Protein AF-A0A804QIJ6-F1 (afdb_monomer_lite)

Foldseek 3Di:
DLVVLLVLLVVVLVVCVVPVDPPDDDPDPPVLVVLLVVLLVLLVVLLVVLVVPPVVVVVVVVVVVVVVLDVQQDPDPDPVSVVSSVVVVCVVVCVVCPPPPLSNVSSNCSNVDPSVCSSVVSVVVVVVVVVCVVVVVVVCPVPDDVSVVSNVSSVVSNVVSVVSVVVSVD

Radius of gyration: 20.24 Å; chains: 1; bounding box: 51×32×47 Å

Secondary structure (DSSP, 8-state):
-HHHHHHHHHHHHHHHTTS----------HHHHHHHHHHHHHHHHHHHHHHTT-HHHHHHHHHHHHHHHHHHS-S-SSHHHHHHHHHHHHHHHHHHHTT-HHHHHHHHHHHHS-HHHHHHHHHHHHHHHHHHHHHHHHHHHHHS-HHHHHHHHHHHHHHHHHHHHHHHH-

pLDDT: mean 86.09, std 10.79, range [48.72, 97.62]

Structure (mmCIF, N/CA/C/O backbone):
data_AF-A0A804QIJ6-F1
#
_entry.id   AF-A0A804QIJ6-F1
#
loop_
_atom_site.group_PDB
_atom_site.id
_atom_site.type_symbol
_atom_site.label_atom_id
_atom_site.label_alt_id
_atom_site.label_comp_id
_atom_site.label_asym_id
_atom_site.label_entity_id
_atom_site.label_seq_id
_atom_site.pdbx_PDB_ins_code
_atom_site.Cartn_x
_atom_site.Cartn_y
_atom_site.Cartn_z
_atom_site.occupancy
_atom_site.B_iso_or_equiv
_atom_site.auth_seq_id
_atom_site.auth_comp_id
_atom_site.auth_asym_id
_atom_site.auth_atom_id
_atom_site.pdbx_PDB_model_num
ATOM 1 N N . MET A 1 1 ? -3.942 2.911 -15.598 1.00 88.69 1 MET A N 1
ATOM 2 C CA . MET A 1 1 ? -2.684 3.563 -15.183 1.00 88.69 1 MET A CA 1
ATOM 3 C C . MET A 1 1 ? -1.459 3.043 -15.893 1.00 88.69 1 MET A C 1
ATOM 5 O O . MET A 1 1 ? -0.876 3.801 -16.653 1.00 88.69 1 MET A O 1
ATOM 9 N N . THR A 1 2 ? -1.120 1.764 -15.740 1.00 91.19 2 THR A N 1
ATOM 10 C CA . THR A 1 2 ? 0.100 1.147 -16.285 1.00 91.19 2 THR A CA 1
ATOM 11 C C . THR A 1 2 ? 0.478 1.574 -17.701 1.00 91.19 2 THR A C 1
ATOM 13 O O . THR A 1 2 ? 1.614 1.961 -17.939 1.00 91.19 2 THR A O 1
ATOM 16 N N . ILE A 1 3 ? -0.461 1.524 -18.652 1.00 91.81 3 ILE A N 1
ATOM 17 C CA . ILE A 1 3 ? -0.174 1.887 -20.047 1.00 91.81 3 ILE A CA 1
ATOM 18 C C . ILE A 1 3 ? 0.253 3.357 -20.149 1.00 91.81 3 ILE A C 1
ATOM 20 O O . ILE A 1 3 ? 1.234 3.658 -20.818 1.00 91.81 3 ILE A O 1
ATOM 24 N N . ILE A 1 4 ? -0.443 4.259 -19.450 1.00 92.38 4 ILE A N 1
ATOM 25 C CA . ILE A 1 4 ? -0.119 5.692 -19.410 1.00 92.38 4 ILE A CA 1
ATOM 26 C C . ILE A 1 4 ? 1.262 5.886 -18.780 1.00 92.38 4 ILE A C 1
ATOM 28 O O . ILE A 1 4 ? 2.108 6.544 -19.378 1.00 92.38 4 ILE A O 1
ATOM 32 N N . SER A 1 5 ? 1.522 5.254 -17.631 1.00 91.00 5 SER A N 1
ATOM 33 C CA . SER A 1 5 ? 2.824 5.289 -16.956 1.00 91.00 5 SER A CA 1
ATOM 34 C C . SER A 1 5 ? 3.952 4.805 -17.868 1.00 91.00 5 SER A C 1
ATOM 36 O O . SER A 1 5 ? 5.011 5.414 -17.938 1.00 91.00 5 SER A O 1
ATOM 38 N N . VAL A 1 6 ? 3.721 3.733 -18.624 1.00 91.81 6 VAL A N 1
ATOM 39 C CA . VAL A 1 6 ? 4.723 3.155 -19.522 1.00 91.81 6 VAL A CA 1
ATOM 40 C C . VAL A 1 6 ? 4.965 4.033 -20.746 1.00 91.81 6 VAL A C 1
ATOM 42 O O . VAL A 1 6 ? 6.111 4.199 -21.161 1.00 91.81 6 VAL A O 1
ATOM 45 N N . VAL A 1 7 ? 3.914 4.631 -21.309 1.00 92.19 7 VAL A N 1
ATOM 46 C CA . VAL A 1 7 ? 4.038 5.613 -22.395 1.00 92.19 7 VAL A CA 1
ATOM 47 C C . VAL A 1 7 ? 4.809 6.844 -21.918 1.00 92.19 7 VAL A C 1
ATOM 49 O O . VAL A 1 7 ? 5.715 7.287 -22.620 1.00 92.19 7 VAL A O 1
ATOM 52 N N . LEU A 1 8 ? 4.516 7.354 -20.718 1.00 91.50 8 LEU A N 1
ATOM 53 C CA . LEU A 1 8 ? 5.250 8.468 -20.113 1.00 91.50 8 LEU A CA 1
ATOM 54 C C . LEU A 1 8 ? 6.711 8.103 -19.827 1.00 91.50 8 LEU A C 1
ATOM 56 O O . LEU A 1 8 ? 7.603 8.864 -20.185 1.00 91.50 8 LEU A O 1
ATOM 60 N N . GLY A 1 9 ? 6.977 6.920 -19.269 1.00 87.75 9 GLY A N 1
ATOM 61 C CA . GLY A 1 9 ? 8.339 6.426 -19.047 1.00 87.75 9 GLY A CA 1
ATOM 62 C C . GLY A 1 9 ? 9.123 6.294 -20.351 1.00 87.75 9 GLY A C 1
ATOM 63 O O . GLY A 1 9 ? 10.284 6.692 -20.427 1.00 87.75 9 GLY A O 1
ATOM 64 N N . ARG A 1 10 ? 8.472 5.835 -21.428 1.00 87.69 10 ARG A N 1
ATOM 65 C CA . ARG A 1 10 ? 9.067 5.828 -22.770 1.00 87.69 10 ARG A CA 1
ATOM 66 C C . ARG A 1 10 ? 9.320 7.225 -23.311 1.00 87.69 10 ARG A C 1
ATOM 68 O O . ARG A 1 10 ? 10.380 7.444 -23.888 1.00 87.69 10 ARG A O 1
ATOM 75 N N . ALA A 1 11 ? 8.387 8.154 -23.125 1.00 88.44 11 ALA A N 1
ATOM 76 C CA . ALA A 1 11 ? 8.578 9.543 -23.515 1.00 88.44 11 ALA A CA 1
ATOM 77 C C . ALA A 1 11 ? 9.780 10.158 -22.782 1.00 88.44 11 ALA A C 1
ATOM 79 O O . ALA A 1 11 ? 10.635 10.748 -23.435 1.00 88.44 11 ALA A O 1
ATOM 80 N N . PHE A 1 12 ? 9.913 9.940 -21.469 1.00 84.56 12 PHE A N 1
ATOM 81 C CA . PHE A 1 12 ? 11.078 10.391 -20.706 1.00 84.56 12 PHE A CA 1
ATOM 82 C C . PHE A 1 12 ? 12.373 9.735 -21.169 1.00 84.56 12 PHE A C 1
ATOM 84 O O . PHE A 1 12 ? 13.349 10.444 -21.358 1.00 84.56 12 PHE A O 1
ATOM 91 N N . HIS A 1 13 ? 12.379 8.435 -21.467 1.00 79.25 13 HIS A N 1
ATOM 92 C CA . HIS A 1 13 ? 13.559 7.778 -22.038 1.00 79.25 13 HIS A CA 1
ATOM 93 C C . HIS A 1 13 ? 13.987 8.394 -23.387 1.00 79.25 13 HIS A C 1
ATOM 95 O O . HIS A 1 13 ? 15.175 8.465 -23.687 1.00 79.25 13 HIS A O 1
ATOM 101 N N . TYR A 1 14 ? 13.046 8.855 -24.221 1.00 81.38 14 TYR A N 1
ATOM 102 C CA . TYR A 1 14 ? 13.384 9.583 -25.453 1.00 81.38 14 TYR A CA 1
ATOM 103 C C . TYR A 1 14 ? 13.878 11.010 -25.184 1.00 81.38 14 TYR A C 1
ATOM 105 O O . TYR A 1 14 ? 14.806 11.463 -25.850 1.00 81.38 14 TYR A O 1
ATOM 113 N N . VAL A 1 15 ? 13.259 11.716 -24.234 1.00 78.88 15 VAL A N 1
ATOM 114 C CA . VAL A 1 15 ? 13.604 13.102 -23.887 1.00 78.88 15 VAL A CA 1
ATOM 115 C C . VAL A 1 15 ? 14.939 13.190 -23.154 1.00 78.88 15 VAL A C 1
ATOM 117 O O . VAL A 1 15 ? 15.688 14.119 -23.427 1.00 78.88 15 VAL A O 1
ATOM 120 N N . ASP A 1 16 ? 15.282 12.225 -22.301 1.00 67.50 16 ASP A N 1
ATOM 121 C CA . ASP A 1 16 ? 16.568 12.182 -21.591 1.00 67.50 16 ASP A CA 1
ATOM 122 C C . ASP A 1 16 ? 17.751 12.042 -22.570 1.00 67.50 16 ASP A C 1
ATOM 124 O O . ASP A 1 16 ? 18.835 12.574 -22.350 1.00 67.50 16 ASP A O 1
ATOM 128 N N . GLY A 1 17 ? 17.507 11.450 -23.748 1.00 65.44 17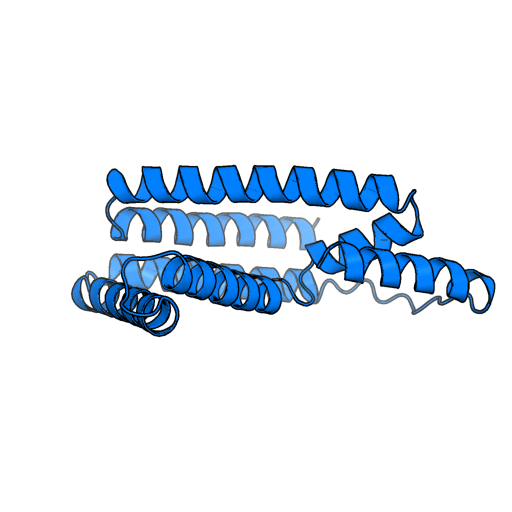 GLY A N 1
ATOM 129 C CA . GLY A 1 17 ? 18.454 11.463 -24.867 1.00 65.44 17 GLY A CA 1
ATOM 130 C C . GLY A 1 17 ? 18.671 12.839 -25.521 1.00 65.44 17 GLY A C 1
ATOM 131 O O . GLY A 1 17 ? 19.613 12.995 -26.294 1.00 65.44 17 GLY A O 1
ATOM 132 N N . ILE A 1 18 ? 17.817 13.830 -25.240 1.00 66.88 18 ILE A N 1
ATOM 133 C CA . ILE A 1 18 ? 17.861 15.195 -25.798 1.00 66.88 18 ILE A CA 1
ATOM 134 C C . ILE A 1 18 ? 18.236 16.219 -24.714 1.00 66.88 18 ILE A C 1
ATOM 136 O O . ILE A 1 18 ? 18.960 17.174 -24.994 1.00 66.88 18 ILE A O 1
ATOM 140 N N . ILE A 1 19 ? 17.744 16.036 -23.487 1.00 60.59 19 ILE A N 1
ATOM 141 C CA . ILE A 1 19 ? 17.936 16.940 -22.353 1.00 60.59 19 ILE A CA 1
ATOM 142 C C . ILE A 1 19 ? 18.180 16.079 -21.110 1.00 60.59 19 ILE A C 1
ATOM 144 O O . ILE A 1 19 ? 17.214 15.518 -20.595 1.00 60.59 19 ILE A O 1
ATOM 148 N N . PRO A 1 20 ? 19.422 15.995 -20.597 1.00 60.00 20 PRO A N 1
ATOM 149 C CA . PRO A 1 20 ? 19.673 15.330 -19.328 1.00 60.00 20 PRO A CA 1
ATOM 150 C C . PRO A 1 20 ? 19.009 16.150 -18.220 1.00 60.00 20 PRO A C 1
ATOM 152 O O . PRO A 1 20 ? 19.520 17.189 -17.790 1.00 60.00 20 PRO A O 1
ATOM 155 N N . PHE A 1 21 ? 17.825 15.720 -17.790 1.00 61.03 21 PHE A N 1
ATOM 156 C CA . PHE A 1 21 ? 17.102 16.356 -16.698 1.00 61.03 21 PHE A CA 1
ATOM 157 C C . PHE A 1 21 ? 17.724 15.912 -15.376 1.00 61.03 21 PHE A C 1
ATOM 159 O O . PHE A 1 21 ? 17.326 14.918 -14.782 1.00 61.03 21 PHE A O 1
ATOM 166 N N . SER A 1 22 ? 18.693 16.685 -14.888 1.00 55.28 22 SER A N 1
ATOM 167 C CA . SER A 1 22 ? 19.112 16.623 -13.488 1.00 55.28 22 SER A CA 1
ATOM 168 C C . SER A 1 22 ? 18.362 17.707 -12.717 1.00 55.28 22 SER A C 1
ATOM 170 O O . SER A 1 22 ? 18.823 18.843 -12.602 1.00 55.28 22 SER A O 1
ATOM 172 N N . PHE A 1 23 ? 17.149 17.388 -12.256 1.00 54.44 23 PHE A N 1
ATOM 173 C CA . PHE A 1 23 ? 16.475 18.216 -11.256 1.00 54.44 23 PHE A CA 1
ATOM 174 C C . PHE A 1 23 ? 17.096 17.911 -9.888 1.00 54.44 23 PHE A C 1
ATOM 176 O O . PHE A 1 23 ? 17.102 16.771 -9.431 1.00 54.44 23 PHE A O 1
ATOM 183 N N . GLY A 1 24 ? 17.699 18.942 -9.294 1.00 48.72 24 GLY A N 1
ATOM 184 C CA . GLY A 1 24 ? 18.605 18.842 -8.155 1.00 48.72 24 GLY A CA 1
ATOM 185 C C . GLY A 1 24 ? 17.987 18.294 -6.866 1.00 48.72 24 GLY A C 1
ATOM 186 O O . GLY A 1 24 ? 16.985 18.798 -6.380 1.00 48.72 24 GLY A O 1
ATOM 187 N N . GLY A 1 25 ? 18.657 17.310 -6.269 1.00 54.19 25 GLY A N 1
ATOM 188 C CA . GLY A 1 25 ? 19.583 17.534 -5.150 1.00 54.19 25 GLY A CA 1
ATOM 189 C C . GLY A 1 25 ? 19.029 17.929 -3.775 1.00 54.19 25 GLY A C 1
ATOM 190 O O . GLY A 1 25 ? 19.842 18.177 -2.889 1.00 54.19 25 GLY A O 1
ATOM 191 N N . THR A 1 26 ? 17.716 18.013 -3.553 1.00 54.75 26 THR A N 1
ATOM 192 C CA . THR A 1 26 ? 17.188 18.167 -2.182 1.00 54.75 26 THR A CA 1
ATOM 193 C C . THR A 1 26 ? 16.612 16.855 -1.666 1.00 54.75 26 THR A C 1
ATOM 19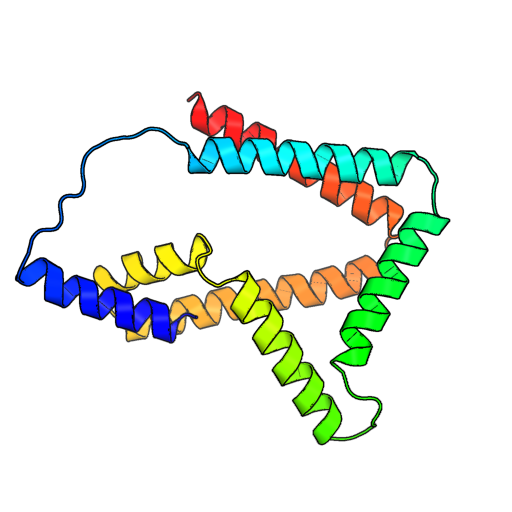5 O O . THR A 1 26 ? 15.431 16.586 -1.861 1.00 54.75 26 THR A O 1
ATOM 198 N N . ASP A 1 27 ? 17.447 16.090 -0.958 1.00 62.75 27 ASP A N 1
ATOM 199 C CA . ASP A 1 27 ? 17.145 14.824 -0.259 1.00 62.75 27 ASP A CA 1
ATOM 200 C C . ASP A 1 27 ? 16.200 14.984 0.954 1.00 62.75 27 ASP A C 1
ATOM 202 O O . ASP A 1 27 ? 16.242 14.189 1.890 1.00 62.75 27 ASP A O 1
ATOM 206 N N . PHE A 1 28 ? 15.385 16.043 1.021 1.00 67.94 28 PHE A N 1
ATOM 207 C CA . PHE A 1 28 ? 14.492 16.219 2.165 1.00 67.94 28 PHE A CA 1
ATOM 208 C C . PHE A 1 28 ? 13.283 15.284 2.005 1.00 67.94 28 PHE A C 1
ATOM 210 O O . PHE A 1 28 ? 12.544 15.453 1.031 1.00 67.94 28 PHE A O 1
ATOM 217 N N . PRO A 1 29 ? 13.029 14.353 2.946 1.00 81.75 29 PRO A N 1
ATOM 218 C CA . PRO A 1 29 ? 11.981 13.339 2.828 1.00 81.75 29 PRO A CA 1
ATOM 219 C C . PRO A 1 29 ? 10.601 13.936 3.151 1.00 81.75 29 PRO A C 1
ATOM 221 O O . PRO A 1 29 ? 9.923 13.531 4.095 1.00 81.75 29 PRO A O 1
ATOM 224 N N . VAL A 1 30 ? 10.191 14.978 2.410 1.00 84.62 30 VAL A N 1
ATOM 225 C CA . VAL A 1 30 ? 8.896 15.657 2.600 1.00 84.62 30 VAL A CA 1
ATOM 226 C C . VAL A 1 30 ? 7.760 14.651 2.451 1.00 84.62 30 VAL A C 1
ATOM 228 O O . VAL A 1 30 ? 6.787 14.714 3.199 1.00 84.62 30 VAL A O 1
ATOM 231 N N . ASP A 1 31 ? 7.875 13.743 1.483 1.00 83.62 31 ASP A N 1
ATOM 232 C CA . ASP A 1 31 ? 6.849 12.755 1.186 1.00 83.62 31 ASP A CA 1
ATOM 233 C C . ASP A 1 31 ? 6.727 11.713 2.299 1.00 83.62 31 ASP A C 1
ATOM 235 O O . ASP A 1 31 ? 5.606 11.403 2.695 1.00 83.62 31 ASP A O 1
ATOM 239 N N . ASP A 1 32 ? 7.840 11.242 2.863 1.00 88.25 32 ASP A N 1
ATOM 240 C CA . ASP A 1 32 ? 7.802 10.296 3.980 1.00 88.25 32 ASP A CA 1
ATOM 241 C C . ASP A 1 32 ? 7.325 10.969 5.273 1.00 88.25 32 ASP A C 1
ATOM 243 O O . ASP A 1 32 ? 6.540 10.380 6.014 1.00 88.25 32 ASP A O 1
ATOM 247 N N . ILE A 1 33 ? 7.700 12.232 5.527 1.00 91.06 33 ILE A N 1
ATOM 248 C CA . ILE A 1 33 ? 7.162 13.011 6.657 1.00 91.06 33 ILE A CA 1
ATOM 249 C C . ILE A 1 33 ? 5.649 13.200 6.500 1.00 91.06 33 ILE A C 1
ATOM 251 O O . ILE A 1 33 ? 4.898 12.989 7.453 1.00 91.06 33 ILE A O 1
ATOM 255 N N . ALA A 1 34 ? 5.182 13.570 5.305 1.00 91.69 34 ALA A N 1
ATOM 256 C CA . ALA A 1 34 ? 3.757 13.713 5.026 1.00 91.69 34 ALA A CA 1
ATOM 257 C C . ALA A 1 34 ? 3.017 12.376 5.184 1.00 91.69 34 ALA A C 1
ATOM 259 O O . ALA A 1 34 ? 1.955 12.340 5.809 1.00 91.69 34 ALA A O 1
ATOM 260 N N . ALA A 1 35 ? 3.593 11.277 4.686 1.00 91.25 35 ALA A N 1
ATOM 261 C CA . ALA A 1 35 ? 3.053 9.933 4.852 1.00 91.25 35 ALA A CA 1
ATOM 262 C C . ALA A 1 35 ? 2.977 9.539 6.333 1.00 91.25 35 ALA A C 1
ATOM 264 O O . ALA A 1 35 ? 1.925 9.093 6.781 1.00 91.25 35 ALA A O 1
ATOM 265 N N . ALA A 1 36 ? 4.032 9.776 7.116 1.00 94.00 36 ALA A N 1
ATOM 266 C CA . ALA A 1 36 ? 4.044 9.522 8.552 1.00 94.00 36 ALA A CA 1
ATOM 267 C C . ALA A 1 36 ? 2.964 10.338 9.279 1.00 94.00 36 ALA A C 1
ATOM 269 O O . ALA A 1 36 ? 2.207 9.780 10.071 1.00 94.00 36 ALA A O 1
ATOM 270 N N . CYS A 1 37 ? 2.828 11.636 8.984 1.00 95.44 37 CYS A N 1
ATOM 271 C CA . CYS A 1 37 ? 1.776 12.473 9.564 1.00 95.44 37 CYS A CA 1
ATOM 272 C C . CYS A 1 37 ? 0.370 11.960 9.224 1.00 95.44 37 CYS A C 1
ATOM 274 O O . CYS A 1 37 ? -0.485 11.914 10.108 1.00 95.44 37 CYS A O 1
ATOM 276 N N . LEU A 1 38 ? 0.130 11.554 7.973 1.00 94.94 38 LEU A N 1
ATOM 277 C CA . LEU A 1 38 ? -1.151 10.991 7.544 1.00 94.94 38 LEU A CA 1
ATOM 278 C C . LEU A 1 38 ? -1.431 9.644 8.215 1.00 94.94 38 LEU A C 1
ATOM 280 O O . LEU A 1 38 ? -2.532 9.438 8.714 1.00 94.94 38 LEU A O 1
ATOM 284 N N . LEU A 1 39 ? -0.443 8.751 8.278 1.00 96.56 39 LEU A N 1
ATOM 285 C CA . LEU A 1 39 ? -0.569 7.449 8.933 1.00 96.56 39 LEU A CA 1
ATOM 286 C C . LEU A 1 39 ? -0.840 7.598 10.437 1.00 96.56 39 LEU A C 1
ATOM 288 O O . LEU A 1 39 ? -1.687 6.888 10.972 1.00 96.56 39 LEU A O 1
ATOM 292 N N . VAL A 1 40 ? -0.190 8.550 11.120 1.00 97.31 40 VAL A N 1
ATOM 293 C CA . VAL A 1 40 ? -0.511 8.874 12.521 1.00 97.31 40 VAL A CA 1
ATOM 294 C C . VAL A 1 40 ? -1.925 9.431 12.637 1.00 97.31 40 VAL A C 1
ATOM 296 O O . VAL A 1 40 ? -2.671 8.980 13.501 1.00 97.31 40 VAL A O 1
ATOM 299 N N . TYR A 1 41 ? -2.301 10.389 11.785 1.00 96.88 41 TYR A N 1
ATOM 300 C CA . TYR A 1 41 ? -3.630 10.996 11.812 1.00 96.88 41 TYR A CA 1
ATOM 301 C C . TYR A 1 41 ? -4.721 9.935 11.654 1.00 96.88 41 TYR A C 1
ATOM 303 O O . TYR A 1 41 ? -5.504 9.752 12.580 1.00 96.88 41 TYR A O 1
ATOM 311 N N . TYR A 1 42 ? -4.707 9.178 10.552 1.00 95.06 42 TYR A N 1
ATOM 312 C CA . TYR A 1 42 ? -5.689 8.124 10.298 1.00 95.06 42 TYR A CA 1
ATOM 313 C C . TYR A 1 42 ? -5.621 7.008 11.342 1.00 95.06 42 TYR A C 1
ATOM 315 O O . TYR A 1 42 ? -6.654 6.552 11.818 1.00 95.06 42 TYR A O 1
ATOM 323 N N . GLY A 1 43 ? -4.422 6.593 11.762 1.00 96.19 43 GLY A N 1
ATOM 324 C CA . GLY A 1 43 ? -4.266 5.564 12.787 1.00 96.19 43 GLY A CA 1
ATOM 325 C C . GLY A 1 43 ? -4.902 5.960 14.118 1.00 96.19 43 GLY A C 1
ATOM 326 O O . GLY A 1 43 ? -5.663 5.185 14.694 1.00 96.19 43 GLY A O 1
ATOM 327 N N . VAL A 1 44 ? -4.648 7.184 14.590 1.00 96.00 44 VAL A N 1
ATOM 328 C CA . VAL A 1 44 ? -5.252 7.695 15.827 1.00 96.00 44 VAL A CA 1
ATOM 329 C C . VAL A 1 44 ? -6.755 7.908 15.661 1.00 96.00 44 VAL A C 1
ATOM 331 O O . VAL A 1 44 ? -7.504 7.462 16.526 1.00 96.00 44 VAL A O 1
ATOM 334 N N . THR A 1 45 ? -7.220 8.552 14.584 1.00 92.81 45 THR A N 1
ATOM 335 C CA . THR A 1 45 ? -8.657 8.820 14.396 1.00 92.81 45 THR A CA 1
ATOM 336 C C . THR A 1 45 ? -9.454 7.526 14.298 1.00 92.81 45 THR A C 1
ATOM 338 O O . THR A 1 45 ? -10.420 7.370 15.034 1.00 92.81 45 THR A O 1
ATOM 341 N N . THR A 1 46 ? -8.995 6.548 13.510 1.00 91.31 46 THR A N 1
ATOM 342 C CA . THR A 1 46 ? -9.665 5.247 13.379 1.00 91.31 46 THR A CA 1
ATOM 343 C C . THR A 1 46 ? -9.723 4.495 14.712 1.00 91.31 46 THR A C 1
ATOM 345 O O . THR A 1 46 ? -10.741 3.885 15.030 1.00 91.31 46 THR A O 1
ATOM 348 N N . LEU A 1 47 ? -8.665 4.548 15.533 1.00 93.44 47 LEU A N 1
ATOM 349 C CA . LEU A 1 47 ? -8.678 3.919 16.860 1.00 93.44 47 LEU A CA 1
ATOM 350 C C . LEU A 1 47 ? -9.594 4.641 17.853 1.00 93.44 47 LEU A C 1
ATOM 352 O O . LEU A 1 47 ? -10.228 3.983 18.677 1.00 93.44 47 LEU A O 1
ATOM 356 N N . LEU A 1 48 ? -9.655 5.973 17.799 1.00 91.69 48 LEU A N 1
ATOM 357 C CA . LEU A 1 48 ? -10.551 6.766 18.641 1.00 91.69 48 LEU A CA 1
ATOM 358 C C . LEU A 1 48 ? -12.017 6.541 18.263 1.00 91.69 48 LEU A C 1
ATOM 360 O O . LEU A 1 48 ? -12.833 6.356 19.162 1.00 91.69 48 LEU A O 1
ATOM 364 N N . ASP A 1 49 ? -12.328 6.484 16.968 1.00 87.75 49 ASP A N 1
ATOM 365 C CA . ASP A 1 49 ? -13.667 6.176 16.457 1.00 87.75 49 ASP A CA 1
ATOM 366 C C . ASP A 1 49 ? -14.089 4.744 16.824 1.00 87.75 49 ASP A C 1
ATOM 368 O O . ASP A 1 49 ? -15.206 4.514 17.280 1.00 87.75 49 ASP A O 1
ATOM 372 N N . ALA A 1 50 ? -13.171 3.775 16.754 1.00 87.94 50 ALA A N 1
ATOM 373 C CA . ALA A 1 50 ? -13.441 2.422 17.239 1.00 87.94 50 ALA A CA 1
ATOM 374 C C . ALA A 1 50 ? -13.654 2.370 18.768 1.00 87.94 50 ALA A C 1
ATOM 376 O O . ALA A 1 50 ? -14.434 1.556 19.264 1.00 87.94 50 ALA A O 1
ATOM 377 N N . ALA A 1 51 ? -12.964 3.220 19.540 1.00 89.06 51 ALA A N 1
ATOM 378 C CA . ALA A 1 51 ? -13.031 3.238 21.003 1.00 89.06 51 ALA A CA 1
ATOM 379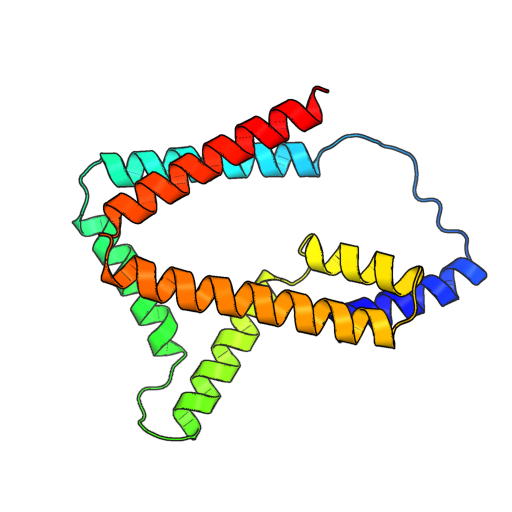 C C . ALA A 1 51 ? -14.202 4.038 21.584 1.00 89.06 51 ALA A C 1
ATOM 381 O O . ALA A 1 51 ? -14.634 3.723 22.694 1.00 89.06 51 ALA A O 1
ATOM 382 N N . SER A 1 52 ? -14.728 5.035 20.868 1.00 83.38 52 SER A N 1
ATOM 383 C CA . SER A 1 52 ? -15.824 5.894 21.342 1.00 83.38 52 SER A CA 1
ATOM 384 C C . SER A 1 52 ? -17.138 5.136 21.562 1.00 83.38 52 SER A C 1
ATOM 386 O O . SER A 1 52 ? -18.028 5.652 22.233 1.00 83.38 52 SER A O 1
ATOM 388 N N . GLY A 1 53 ? -17.248 3.894 21.071 1.00 71.50 53 GLY A N 1
ATOM 389 C CA . GLY A 1 53 ? -18.455 3.080 21.221 1.00 71.50 53 GLY A CA 1
ATOM 390 C C . GLY A 1 53 ? -19.638 3.608 20.415 1.00 71.50 53 GLY A C 1
ATOM 391 O O . GLY A 1 53 ? -20.765 3.1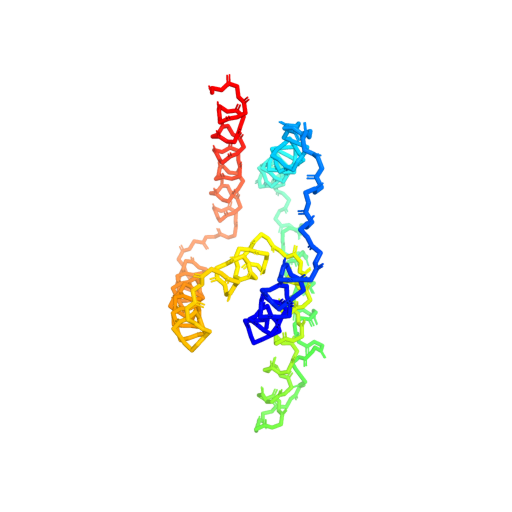94 20.667 1.00 71.50 53 GLY A O 1
ATOM 392 N N . ASP A 1 54 ? -19.373 4.507 19.470 1.00 74.81 54 ASP A N 1
ATOM 393 C CA . ASP A 1 54 ? -20.360 5.126 18.600 1.00 74.81 54 ASP A CA 1
ATOM 394 C C . ASP A 1 54 ? -20.676 4.187 17.428 1.00 74.81 54 ASP A C 1
ATOM 396 O O . ASP A 1 54 ? -20.315 4.421 16.275 1.00 74.81 54 ASP A O 1
ATOM 400 N N . ASP A 1 55 ? -21.284 3.044 17.759 1.00 75.38 55 ASP A N 1
ATOM 401 C CA . ASP A 1 55 ? -21.676 2.041 16.767 1.00 75.38 55 ASP A CA 1
ATOM 402 C C . ASP A 1 55 ? -22.683 2.647 15.755 1.00 75.38 55 ASP A C 1
ATOM 404 O O . ASP A 1 55 ? -22.768 2.176 14.625 1.00 75.38 55 ASP A O 1
ATOM 408 N N . GLU A 1 56 ? -23.403 3.717 16.128 1.00 80.19 56 GLU A N 1
ATOM 409 C CA . GLU A 1 56 ? -24.269 4.502 15.234 1.00 80.19 56 GLU A CA 1
ATOM 410 C C . GLU A 1 56 ? -23.444 5.210 14.153 1.00 80.19 56 GLU A C 1
ATOM 412 O O . GLU A 1 56 ? -23.684 4.960 12.976 1.00 80.19 56 GLU A O 1
ATOM 417 N N . LYS A 1 57 ? -22.395 5.961 14.522 1.00 80.62 57 LYS A N 1
ATOM 418 C CA . LYS A 1 57 ? -21.491 6.602 13.550 1.00 80.62 57 LYS A CA 1
ATOM 419 C C . LYS A 1 57 ? -20.846 5.602 12.579 1.00 80.62 57 LYS A C 1
ATOM 421 O O . LYS A 1 57 ? -20.783 5.874 11.384 1.00 80.62 57 LYS A O 1
ATOM 426 N N . ILE A 1 58 ? -20.375 4.446 13.063 1.00 75.75 58 ILE A N 1
ATOM 427 C CA . ILE A 1 58 ? -19.763 3.416 12.194 1.00 75.75 58 ILE A CA 1
ATOM 428 C C . ILE A 1 58 ? -20.788 2.880 11.181 1.00 75.75 58 ILE A C 1
ATOM 430 O O . ILE A 1 58 ? -20.469 2.726 10.002 1.00 75.75 58 ILE A O 1
ATOM 434 N N . ASN A 1 59 ? -22.022 2.620 11.627 1.00 80.81 59 ASN A N 1
ATOM 435 C CA . ASN A 1 59 ? -23.092 2.155 10.746 1.00 80.81 59 ASN A CA 1
ATOM 436 C C . ASN A 1 59 ? -23.517 3.240 9.747 1.00 80.81 59 ASN A C 1
ATOM 438 O O . ASN A 1 59 ? -23.732 2.926 8.582 1.00 80.81 59 ASN A O 1
ATOM 442 N N . GLU A 1 60 ? -23.598 4.505 10.170 1.00 85.75 60 GLU A N 1
ATOM 443 C CA . GLU A 1 60 ? -23.882 5.639 9.284 1.00 85.75 60 GLU A CA 1
ATOM 444 C C . GLU A 1 60 ? -22.813 5.776 8.190 1.00 85.75 60 GLU A C 1
ATOM 446 O O . GLU A 1 60 ? -23.153 5.865 7.012 1.00 85.75 60 GLU A O 1
ATOM 451 N N . GLU A 1 61 ? -21.522 5.717 8.542 1.00 82.25 61 GLU A N 1
ATOM 452 C CA . GLU A 1 61 ? -20.421 5.762 7.566 1.00 82.25 61 GLU A CA 1
ATOM 453 C C . GLU A 1 61 ? -20.485 4.587 6.574 1.00 82.25 61 GLU A C 1
ATOM 455 O O . GLU A 1 61 ? -20.251 4.761 5.372 1.00 82.25 61 GLU A O 1
ATOM 460 N N . GLN A 1 62 ? -20.850 3.393 7.051 1.00 80.31 62 GLN A N 1
ATOM 461 C CA . GLN A 1 62 ? -21.059 2.227 6.198 1.00 80.31 62 GLN A CA 1
ATOM 462 C C . GLN A 1 62 ? -22.261 2.415 5.260 1.00 80.31 62 GLN A C 1
ATOM 464 O O . GLN A 1 62 ? -22.141 2.175 4.057 1.00 80.31 62 GLN A O 1
ATOM 469 N N . GLU A 1 63 ? -23.404 2.876 5.773 1.00 85.31 63 GLU A N 1
ATOM 470 C CA . GLU A 1 63 ? -24.597 3.154 4.970 1.00 85.31 63 GLU A CA 1
ATOM 471 C C . GLU A 1 63 ? -24.314 4.226 3.913 1.00 85.31 63 GLU A C 1
ATOM 473 O O . GLU A 1 63 ? -24.705 4.075 2.755 1.00 85.31 63 GLU A O 1
ATOM 478 N N . GLU A 1 64 ? -23.579 5.286 4.256 1.00 86.44 64 GLU A N 1
ATOM 479 C CA . GLU A 1 64 ? -23.156 6.311 3.303 1.00 86.44 64 GLU A CA 1
ATOM 480 C C . GLU A 1 64 ? -22.255 5.742 2.200 1.00 86.44 64 GLU A C 1
ATOM 482 O O . GLU A 1 64 ? -22.448 6.065 1.019 1.00 86.44 64 GLU A O 1
ATOM 487 N N . ALA A 1 65 ? -21.311 4.862 2.547 1.00 82.06 65 ALA A N 1
ATOM 488 C CA . ALA A 1 65 ? -20.454 4.182 1.581 1.00 82.06 65 ALA A CA 1
ATOM 489 C C . ALA A 1 65 ? -21.261 3.246 0.660 1.00 82.06 65 ALA A C 1
ATOM 491 O O . ALA A 1 65 ? -21.093 3.283 -0.563 1.00 82.06 65 ALA A O 1
ATOM 492 N N . GLU A 1 66 ? -22.190 2.460 1.208 1.00 81.44 66 GLU A N 1
ATOM 493 C CA . GLU A 1 66 ? -23.097 1.593 0.446 1.00 81.44 66 GLU A CA 1
ATOM 494 C C . GLU A 1 66 ? -24.042 2.401 -0.458 1.00 81.44 66 GLU A C 1
ATOM 496 O O . GLU A 1 66 ? -24.283 2.041 -1.617 1.00 81.44 66 GLU A O 1
ATOM 501 N N . LEU A 1 67 ? -24.541 3.544 0.017 1.00 83.81 67 LEU A N 1
ATOM 502 C CA . LEU A 1 67 ? -25.350 4.478 -0.764 1.00 83.81 67 LEU A CA 1
ATOM 503 C C . LEU A 1 67 ? -24.539 5.135 -1.885 1.00 83.81 67 LEU A C 1
ATOM 505 O O . LEU A 1 67 ? -25.048 5.300 -2.995 1.00 83.81 67 LEU A O 1
ATOM 509 N N . ALA A 1 68 ? -23.281 5.502 -1.639 1.00 80.25 68 ALA A N 1
ATOM 510 C CA . ALA A 1 68 ? -22.395 6.017 -2.676 1.00 80.25 68 ALA A CA 1
ATOM 511 C C . ALA A 1 68 ? -22.144 4.951 -3.752 1.00 80.25 68 ALA A C 1
ATOM 513 O O . ALA A 1 68 ? -22.335 5.220 -4.939 1.00 80.25 68 ALA A O 1
ATOM 514 N N . VAL A 1 69 ? -21.809 3.722 -3.349 1.00 74.00 69 VAL A N 1
ATOM 515 C CA . VAL A 1 69 ? -21.588 2.600 -4.272 1.00 74.00 69 VAL A CA 1
ATOM 516 C C . VAL A 1 69 ? -22.861 2.252 -5.042 1.00 74.00 69 VAL A C 1
ATOM 518 O O . VAL A 1 69 ? -22.790 2.047 -6.252 1.00 74.00 69 VAL A O 1
ATOM 521 N N . SER A 1 70 ? -24.033 2.240 -4.403 1.00 75.12 70 SER A N 1
ATOM 522 C CA . SER A 1 70 ? -25.313 1.940 -5.064 1.00 75.12 70 SER A CA 1
ATOM 523 C C . SER A 1 70 ? -25.785 3.048 -6.008 1.00 75.12 70 SER A C 1
ATOM 525 O O . SER A 1 70 ? -26.317 2.742 -7.072 1.00 75.12 70 SER A O 1
ATOM 527 N N . LYS A 1 71 ? -25.521 4.329 -5.709 1.00 75.31 71 LYS A N 1
ATOM 528 C CA . LYS A 1 71 ? -25.764 5.436 -6.657 1.00 75.31 71 LYS A CA 1
ATOM 529 C C . LYS A 1 71 ? -25.007 5.241 -7.971 1.00 75.31 71 LYS A C 1
ATOM 531 O O . LYS A 1 71 ? -25.523 5.580 -9.034 1.00 75.31 71 LYS A O 1
ATOM 536 N N . PHE A 1 72 ? -23.795 4.697 -7.898 1.00 68.69 72 PHE A N 1
ATOM 537 C CA . PHE A 1 72 ? -22.968 4.373 -9.060 1.00 68.69 72 PHE A CA 1
ATOM 538 C C . PHE A 1 72 ? -23.334 3.019 -9.696 1.00 68.69 72 PHE A C 1
ATOM 540 O O . PHE A 1 72 ? -23.345 2.863 -10.919 1.00 68.69 72 PHE A O 1
ATOM 547 N N . SER A 1 73 ? -23.682 2.039 -8.867 1.00 66.38 73 SER A N 1
ATOM 548 C CA . SER A 1 73 ? -24.141 0.710 -9.258 1.00 66.38 73 SER A CA 1
ATOM 549 C C . SER A 1 73 ? -25.643 0.740 -9.550 1.00 66.38 73 SER A C 1
ATOM 551 O O . SER A 1 73 ? -26.447 0.301 -8.733 1.00 66.38 73 SER A O 1
ATOM 553 N N . GLY A 1 74 ? -26.025 1.270 -10.718 1.00 58.78 74 GLY A N 1
ATOM 554 C CA . GLY A 1 74 ? -27.428 1.486 -11.095 1.00 58.78 74 GLY A CA 1
ATOM 555 C C . GLY A 1 74 ? -28.366 0.312 -10.761 1.00 58.78 74 GLY A C 1
ATOM 556 O O . GLY A 1 74 ? -28.035 -0.844 -11.018 1.00 58.78 74 GLY A O 1
ATOM 557 N N . ASN A 1 75 ? -29.546 0.637 -10.214 1.00 57.03 75 ASN A N 1
ATOM 558 C CA . ASN A 1 75 ? -30.563 -0.251 -9.614 1.00 57.03 75 ASN A CA 1
ATOM 559 C C . ASN A 1 75 ? -31.223 -1.303 -10.548 1.00 57.03 75 ASN A C 1
ATOM 561 O O . ASN A 1 75 ? -32.432 -1.526 -10.485 1.00 57.03 75 ASN A O 1
ATOM 565 N N . GLY A 1 76 ? -30.478 -1.973 -11.424 1.00 59.94 76 GLY A N 1
ATOM 566 C CA . GLY A 1 76 ? -30.996 -3.003 -12.327 1.00 59.94 76 GLY A CA 1
ATOM 567 C C . GLY A 1 76 ? -30.334 -4.361 -12.116 1.00 59.94 76 GLY A C 1
ATOM 568 O O . GLY A 1 76 ? -29.151 -4.449 -11.813 1.00 59.94 76 GLY A O 1
ATOM 569 N N . ALA A 1 77 ? -31.071 -5.444 -12.346 1.00 64.19 77 ALA A N 1
ATOM 570 C CA . ALA A 1 77 ? -30.469 -6.746 -12.619 1.00 64.19 77 ALA A CA 1
ATOM 571 C C . ALA A 1 77 ? -30.182 -6.837 -14.127 1.00 64.19 77 ALA A C 1
ATOM 573 O O . ALA A 1 77 ? -31.095 -6.683 -14.938 1.00 64.19 77 ALA A O 1
ATOM 574 N N . GLY A 1 78 ? -28.927 -7.062 -14.523 1.00 74.31 78 GLY A N 1
ATOM 575 C CA . GLY A 1 78 ? -28.562 -7.287 -15.925 1.00 74.31 78 GLY A CA 1
ATOM 576 C C . GLY A 1 78 ? -27.156 -6.815 -16.292 1.00 74.31 78 GLY A C 1
ATOM 577 O O . GLY A 1 78 ? -26.448 -6.206 -15.501 1.00 74.31 78 GLY A O 1
ATOM 578 N N . VAL A 1 79 ? -26.752 -7.070 -17.538 1.00 77.00 79 VAL A N 1
ATOM 579 C CA . VAL A 1 79 ? -25.419 -6.698 -18.057 1.00 77.00 79 VAL A CA 1
ATOM 580 C C . VAL A 1 79 ? -25.155 -5.189 -17.949 1.00 77.00 79 VAL A C 1
ATOM 582 O O . VAL A 1 79 ? -24.021 -4.776 -17.728 1.00 77.00 79 VAL A O 1
ATOM 585 N N . MET A 1 80 ? -26.198 -4.359 -18.064 1.00 75.19 80 MET A N 1
ATOM 586 C CA . MET A 1 80 ? -26.076 -2.901 -17.994 1.00 75.19 80 MET A CA 1
ATOM 587 C C . MET A 1 80 ? -25.726 -2.393 -16.587 1.00 75.19 80 MET A C 1
ATOM 589 O O . MET A 1 80 ? -24.943 -1.453 -16.481 1.00 75.19 80 MET A O 1
ATOM 593 N N . SER A 1 81 ? -26.240 -3.015 -15.518 1.00 76.19 81 SER A N 1
ATOM 594 C CA . SER A 1 81 ? -25.857 -2.626 -14.155 1.00 76.19 81 SER A CA 1
ATOM 595 C C . SER A 1 81 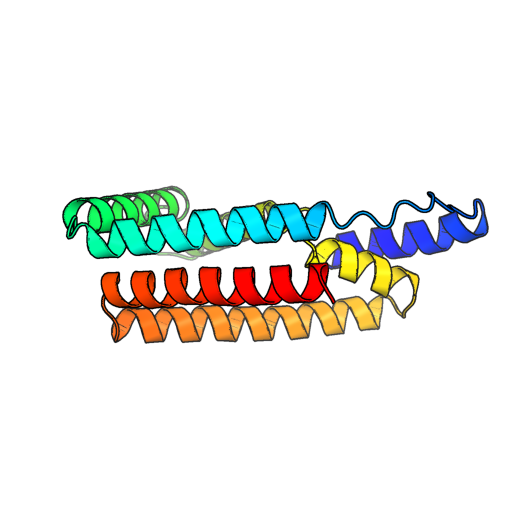? -24.444 -3.083 -13.831 1.00 76.19 81 SER A C 1
ATOM 597 O O . SER A 1 81 ? -23.658 -2.276 -13.355 1.00 76.19 81 SER A O 1
ATOM 599 N N . ALA A 1 82 ? -24.079 -4.313 -14.212 1.00 83.06 82 ALA A N 1
ATOM 600 C CA . ALA A 1 82 ? -22.711 -4.806 -14.069 1.00 83.06 82 ALA A CA 1
ATOM 601 C C . ALA A 1 82 ? -21.703 -3.906 -14.803 1.00 83.06 82 ALA A C 1
ATOM 603 O O . ALA A 1 82 ? -20.670 -3.552 -14.242 1.00 83.06 82 ALA A O 1
ATOM 604 N N . ALA A 1 83 ? -22.017 -3.476 -16.031 1.00 84.31 83 ALA A N 1
ATOM 605 C CA . ALA A 1 83 ? -21.191 -2.520 -16.765 1.00 84.31 83 ALA A CA 1
ATOM 606 C C . ALA A 1 83 ? -21.091 -1.161 -16.046 1.00 84.31 83 ALA A C 1
ATOM 608 O O . ALA A 1 83 ? -20.011 -0.576 -16.014 1.00 84.31 83 ALA A O 1
ATOM 609 N N . GLY A 1 84 ? -22.186 -0.684 -15.443 1.00 83.94 84 GLY A N 1
ATOM 610 C CA . GLY A 1 84 ? -22.212 0.536 -14.633 1.00 83.94 84 GLY A CA 1
ATOM 611 C C . GLY A 1 84 ? -21.330 0.444 -13.386 1.00 83.94 84 GLY A C 1
ATOM 612 O O . GLY A 1 84 ? -20.505 1.329 -13.158 1.00 83.94 84 GLY A O 1
ATOM 613 N N . THR A 1 85 ? -21.427 -0.649 -12.625 1.00 84.50 85 THR A N 1
ATOM 614 C CA . THR A 1 85 ? -20.566 -0.913 -11.463 1.00 84.50 85 THR A CA 1
ATOM 615 C C . THR A 1 85 ? -19.102 -0.996 -11.885 1.00 84.50 85 THR A C 1
ATOM 617 O O . THR A 1 85 ? -18.270 -0.302 -11.313 1.00 84.50 85 THR A O 1
ATOM 620 N N . ILE A 1 86 ? -18.784 -1.756 -12.943 1.00 88.12 86 ILE A N 1
ATOM 621 C CA . ILE A 1 86 ? -17.414 -1.880 -13.468 1.00 88.12 86 ILE A CA 1
ATOM 622 C C . ILE A 1 86 ? -16.858 -0.514 -13.869 1.00 88.12 86 ILE A C 1
ATOM 624 O O . ILE A 1 86 ? -15.740 -0.178 -13.488 1.00 88.12 86 ILE A O 1
ATOM 628 N N . ALA A 1 87 ? -17.623 0.283 -14.620 1.00 88.38 87 ALA A N 1
ATOM 629 C CA . ALA A 1 87 ? -17.191 1.609 -15.047 1.00 88.38 87 ALA A CA 1
ATOM 630 C C . ALA A 1 87 ? -16.963 2.542 -13.850 1.00 88.38 87 ALA A C 1
ATOM 632 O O . ALA A 1 87 ? -15.971 3.265 -13.814 1.00 88.38 87 ALA A O 1
ATOM 633 N N . SER A 1 88 ? -17.842 2.493 -12.852 1.00 86.56 88 SER A N 1
ATOM 634 C CA . SER A 1 88 ? -17.743 3.335 -11.660 1.00 86.56 88 SER A CA 1
ATOM 635 C C . SER A 1 88 ? -16.555 2.952 -10.784 1.00 86.56 88 SER A C 1
ATOM 637 O O . SER A 1 88 ? -15.751 3.814 -10.440 1.00 86.56 88 SER A O 1
ATOM 639 N N . THR A 1 89 ? -16.384 1.660 -10.486 1.00 88.31 89 THR A N 1
ATOM 640 C CA . THR A 1 89 ? -15.216 1.150 -9.759 1.00 88.31 89 THR A CA 1
ATOM 641 C C . THR A 1 89 ? -13.930 1.460 -10.515 1.00 88.31 89 THR A C 1
ATOM 643 O O . THR A 1 89 ? -12.965 1.908 -9.904 1.00 88.31 89 THR A O 1
ATOM 646 N N . PHE A 1 90 ? -13.919 1.303 -11.844 1.00 90.19 90 PHE A N 1
ATOM 647 C CA . PHE A 1 90 ? -12.777 1.683 -12.670 1.00 90.19 90 PHE A CA 1
ATOM 648 C C . PHE A 1 90 ? -12.434 3.165 -12.509 1.00 90.19 90 PHE A C 1
ATOM 650 O O . PHE A 1 90 ? -11.274 3.478 -12.276 1.00 90.19 90 PHE A O 1
ATOM 657 N N . VAL A 1 91 ? -13.414 4.072 -12.601 1.00 90.75 91 VAL A N 1
ATOM 658 C CA . VAL A 1 91 ? -13.179 5.517 -12.445 1.00 90.75 91 VAL A CA 1
ATOM 659 C C . VAL A 1 91 ? -12.697 5.852 -11.035 1.00 90.75 91 VAL A C 1
ATOM 661 O O . VAL A 1 91 ? -11.745 6.614 -10.905 1.00 90.75 91 VAL A O 1
ATOM 664 N N . LEU A 1 92 ? -13.298 5.272 -9.993 1.00 89.50 92 LEU A N 1
ATOM 665 C CA . LEU A 1 92 ? -12.892 5.499 -8.602 1.00 89.50 92 LEU A CA 1
ATOM 666 C C . LEU A 1 92 ? -11.445 5.061 -8.355 1.00 89.50 92 LEU A C 1
ATOM 668 O O . LEU A 1 92 ? -10.641 5.861 -7.886 1.00 89.50 92 LEU A O 1
ATOM 672 N N . VAL A 1 93 ? -11.099 3.824 -8.726 1.00 90.25 93 VAL A N 1
ATOM 673 C CA . VAL A 1 93 ? -9.737 3.289 -8.567 1.00 90.25 93 VAL A CA 1
ATOM 674 C C . VAL A 1 93 ? -8.751 4.065 -9.432 1.00 90.25 93 VAL A C 1
ATOM 676 O O . VAL A 1 93 ? -7.675 4.424 -8.973 1.00 90.25 93 VAL A O 1
ATOM 679 N N . PHE A 1 94 ? -9.127 4.397 -10.667 1.00 91.12 94 PHE A N 1
ATOM 680 C CA . PHE A 1 94 ? -8.297 5.214 -11.540 1.00 91.12 94 PHE A CA 1
ATOM 681 C C . PHE A 1 94 ? -8.012 6.582 -10.915 1.00 91.12 94 PHE A C 1
ATOM 683 O O . PHE A 1 94 ? -6.864 6.989 -10.855 1.00 91.12 94 PHE A O 1
ATOM 690 N N . VAL A 1 95 ? -9.016 7.297 -10.413 1.00 92.56 95 VAL A N 1
ATOM 691 C CA . VAL A 1 95 ? -8.780 8.597 -9.769 1.00 92.56 95 VAL A CA 1
ATOM 692 C C . VAL A 1 95 ? -7.929 8.440 -8.505 1.00 92.56 95 VAL A C 1
ATOM 694 O O . VAL A 1 95 ? -7.022 9.241 -8.304 1.00 92.56 95 VAL A O 1
ATOM 697 N N . ALA A 1 96 ? -8.165 7.399 -7.701 1.00 90.31 96 ALA A N 1
ATOM 698 C CA . ALA A 1 96 ? -7.400 7.129 -6.482 1.00 90.31 96 ALA A CA 1
ATOM 699 C C . ALA A 1 96 ? -5.917 6.817 -6.755 1.00 90.31 96 ALA A C 1
ATOM 701 O O . ALA A 1 96 ? -5.046 7.264 -6.018 1.00 90.31 96 ALA A O 1
ATOM 702 N N . GLU A 1 97 ? -5.617 6.087 -7.829 1.00 91.12 97 GLU A N 1
ATOM 703 C CA . GLU A 1 97 ? -4.244 5.744 -8.217 1.00 91.12 97 GLU A CA 1
ATOM 704 C C . GLU A 1 97 ? -3.554 6.833 -9.049 1.00 91.12 97 GLU A C 1
ATOM 706 O O . GLU A 1 97 ? -2.372 6.708 -9.396 1.00 91.12 97 GLU A O 1
ATOM 711 N N . TRP A 1 98 ? -4.273 7.892 -9.433 1.00 90.38 98 TRP A N 1
ATOM 712 C CA . TRP A 1 98 ? -3.719 8.927 -10.296 1.00 90.38 98 TRP A CA 1
ATOM 713 C C . TRP A 1 98 ? -2.655 9.737 -9.559 1.00 90.38 98 TRP A C 1
ATOM 715 O O . TRP A 1 98 ? -2.956 10.624 -8.767 1.00 90.38 98 TRP A O 1
ATOM 725 N N . GLY A 1 99 ? -1.390 9.457 -9.878 1.00 87.56 99 GLY A N 1
ATOM 726 C CA . GLY A 1 99 ? -0.245 10.095 -9.231 1.00 87.56 99 GLY A CA 1
ATOM 727 C C . GLY A 1 99 ? 0.191 9.427 -7.926 1.00 87.56 99 GLY A C 1
ATOM 728 O O . GLY A 1 99 ? 0.972 10.022 -7.190 1.00 87.56 99 GLY A O 1
ATOM 729 N N . ASP A 1 100 ? -0.266 8.206 -7.644 1.00 89.81 100 ASP A N 1
ATOM 730 C CA . ASP A 1 100 ? 0.229 7.427 -6.506 1.00 89.81 100 ASP A CA 1
ATOM 731 C C . ASP A 1 100 ? 1.710 6.993 -6.684 1.00 89.81 100 ASP A C 1
ATOM 733 O O . ASP A 1 100 ? 2.248 6.973 -7.797 1.00 89.81 100 ASP A O 1
ATOM 737 N N . LYS A 1 101 ? 2.397 6.602 -5.596 1.00 87.06 101 LYS A N 1
ATOM 738 C CA . LYS A 1 101 ? 3.787 6.102 -5.631 1.00 87.06 101 LYS A CA 1
ATOM 739 C C . LYS A 1 101 ? 3.952 4.948 -6.636 1.00 87.06 101 LYS A C 1
ATOM 741 O O . LYS A 1 101 ? 4.950 4.904 -7.361 1.00 87.06 101 LYS A O 1
ATOM 746 N N . SER A 1 102 ? 2.967 4.051 -6.751 1.00 91.06 102 SER A N 1
ATOM 747 C CA . SER A 1 102 ? 2.977 2.948 -7.731 1.00 91.06 102 SER A CA 1
ATOM 748 C C . SER A 1 102 ? 2.929 3.420 -9.198 1.00 91.06 102 SER A C 1
ATOM 750 O O . SER A 1 102 ? 3.511 2.793 -10.093 1.00 91.06 102 SER A O 1
ATOM 752 N N . PHE A 1 103 ? 2.289 4.563 -9.458 1.00 92.94 103 PHE A N 1
ATOM 753 C CA . PHE A 1 103 ? 2.221 5.182 -10.779 1.00 92.94 103 PHE A CA 1
ATOM 754 C C . PHE A 1 103 ? 3.593 5.712 -11.210 1.00 92.94 103 PHE A C 1
ATOM 756 O O . PHE A 1 103 ? 4.060 5.397 -12.310 1.00 92.94 103 PHE A O 1
ATOM 763 N N . PHE A 1 104 ? 4.269 6.461 -10.333 1.00 90.75 104 PHE A N 1
ATOM 764 C CA . PHE A 1 104 ? 5.606 6.996 -10.602 1.00 90.75 104 PHE A CA 1
ATOM 765 C C . PHE A 1 104 ? 6.682 5.907 -10.658 1.00 90.75 104 PHE A C 1
ATOM 767 O O . PHE A 1 104 ? 7.545 5.956 -11.538 1.00 90.75 104 PHE A O 1
ATOM 774 N N . SER A 1 105 ? 6.605 4.882 -9.802 1.00 91.75 105 SER A N 1
ATOM 775 C CA . SER A 1 105 ? 7.538 3.749 -9.862 1.00 91.75 105 SER A CA 1
ATOM 776 C C . SER A 1 105 ? 7.437 3.002 -11.196 1.00 91.75 105 SER A C 1
ATOM 778 O O . SER A 1 105 ? 8.456 2.634 -11.782 1.00 91.75 105 SER A O 1
ATOM 780 N N . THR A 1 106 ? 6.225 2.863 -11.745 1.00 93.12 106 THR A N 1
ATOM 781 C CA . THR A 1 106 ? 6.004 2.258 -13.065 1.00 93.12 106 THR A CA 1
ATOM 782 C C . THR A 1 106 ? 6.572 3.125 -14.196 1.00 93.12 106 THR A C 1
ATOM 784 O O . THR A 1 106 ? 7.138 2.576 -15.140 1.00 93.12 106 THR A O 1
ATOM 787 N N . ILE A 1 107 ? 6.474 4.462 -14.109 1.00 92.69 107 ILE A N 1
ATOM 788 C CA . ILE A 1 107 ? 7.114 5.389 -15.068 1.00 92.69 107 ILE A CA 1
ATOM 789 C C . ILE A 1 107 ? 8.633 5.191 -15.061 1.00 92.69 107 ILE A C 1
ATOM 791 O O . ILE A 1 107 ? 9.227 4.978 -16.119 1.00 92.69 107 ILE A O 1
ATOM 795 N N . ALA A 1 108 ? 9.252 5.228 -13.877 1.00 91.62 108 ALA A N 1
ATOM 796 C CA . ALA A 1 108 ? 10.693 5.051 -13.714 1.00 91.62 108 ALA A CA 1
ATOM 797 C C . ALA A 1 108 ? 11.158 3.683 -14.239 1.00 91.62 108 ALA A C 1
ATOM 799 O O . ALA A 1 108 ? 12.115 3.593 -15.011 1.00 91.62 108 ALA A O 1
ATOM 800 N N . LEU A 1 109 ? 10.432 2.613 -13.902 1.00 92.81 109 LEU A N 1
ATOM 801 C CA . LEU A 1 109 ? 10.752 1.270 -14.374 1.00 92.81 109 LEU A CA 1
ATOM 802 C C . LEU A 1 109 ? 10.595 1.144 -15.897 1.00 92.81 109 LEU A C 1
ATOM 804 O O . LEU A 1 109 ? 11.427 0.518 -16.547 1.00 92.81 109 LEU A O 1
ATOM 808 N N . ALA A 1 110 ? 9.570 1.761 -16.489 1.00 92.56 110 ALA A N 1
ATOM 809 C CA . ALA A 1 110 ? 9.361 1.770 -17.937 1.00 92.56 110 ALA A CA 1
ATOM 810 C C . ALA A 1 110 ? 10.398 2.599 -18.708 1.00 92.56 110 ALA A C 1
ATOM 812 O O . ALA A 1 110 ? 10.646 2.311 -19.882 1.00 92.56 110 ALA A O 1
ATOM 813 N N . ALA A 1 111 ? 11.000 3.606 -18.068 1.00 89.69 111 ALA A N 1
ATOM 814 C CA . ALA A 1 111 ? 12.138 4.327 -18.624 1.00 89.69 111 ALA A CA 1
ATOM 815 C C . ALA A 1 111 ? 13.400 3.446 -18.634 1.00 89.69 111 ALA A C 1
ATOM 817 O O . ALA A 1 111 ? 14.119 3.433 -19.626 1.00 89.69 111 ALA A O 1
ATOM 818 N N . ALA A 1 112 ? 13.636 2.653 -17.583 1.00 88.44 112 ALA A N 1
ATOM 819 C CA . ALA A 1 112 ? 14.842 1.829 -17.445 1.00 88.44 112 ALA A CA 1
ATOM 820 C C . ALA A 1 112 ? 14.751 0.416 -18.065 1.00 88.44 112 ALA A C 1
ATOM 822 O O . ALA A 1 112 ? 15.774 -0.232 -18.280 1.00 88.44 112 ALA A O 1
ATOM 823 N N . SER A 1 113 ? 13.544 -0.098 -18.326 1.00 90.44 113 SER A N 1
ATOM 824 C CA . SER A 1 113 ? 13.301 -1.502 -18.705 1.00 90.44 113 SER A CA 1
ATOM 825 C C . SER A 1 113 ? 12.447 -1.656 -19.969 1.00 90.44 113 SER A C 1
ATOM 827 O O . SER A 1 113 ? 11.952 -0.696 -20.558 1.00 90.44 113 SER A O 1
ATOM 829 N N . SER A 1 114 ? 12.255 -2.903 -20.421 1.00 90.88 114 SER A N 1
ATOM 830 C CA . SER A 1 114 ? 11.397 -3.186 -21.578 1.00 90.88 114 SER A CA 1
ATOM 831 C C . SER A 1 114 ? 9.914 -2.862 -21.277 1.00 90.88 114 SER A C 1
ATOM 833 O O . SER A 1 114 ? 9.355 -3.425 -20.335 1.00 90.88 114 SER A O 1
ATOM 835 N N . PRO A 1 115 ? 9.224 -2.029 -22.082 1.00 90.06 115 PRO A N 1
ATOM 836 C CA . PRO A 1 115 ? 7.845 -1.600 -21.831 1.00 90.06 115 PRO A CA 1
ATOM 837 C C . PRO A 1 115 ? 6.863 -2.748 -21.729 1.00 90.06 115 PRO A C 1
ATOM 839 O O . PRO A 1 115 ? 6.017 -2.751 -20.850 1.00 90.06 115 PRO A O 1
ATOM 842 N N . LEU A 1 116 ? 6.974 -3.727 -22.630 1.00 92.69 116 LEU A N 1
ATOM 843 C CA . LEU A 1 116 ? 6.066 -4.869 -22.647 1.00 92.69 116 LEU A CA 1
ATOM 844 C C . LEU A 1 116 ? 6.238 -5.718 -21.385 1.00 92.69 116 LEU A C 1
ATOM 846 O O . LEU A 1 116 ? 5.243 -6.151 -20.814 1.00 92.69 116 LEU A O 1
ATOM 850 N N . GLY A 1 117 ? 7.481 -5.890 -20.919 1.00 94.25 117 GLY A N 1
ATOM 851 C CA . GLY A 1 117 ? 7.768 -6.563 -19.655 1.00 94.25 117 GLY A CA 1
ATOM 852 C C . GLY A 1 117 ? 7.207 -5.801 -18.455 1.00 94.25 117 GLY A C 1
ATOM 853 O O . GLY A 1 117 ? 6.576 -6.408 -17.595 1.00 94.25 117 GLY A O 1
ATOM 854 N N . VAL A 1 118 ? 7.355 -4.471 -18.429 1.00 94.50 118 VAL A N 1
ATOM 855 C CA . VAL A 1 118 ? 6.801 -3.625 -17.359 1.00 94.50 118 VAL A CA 1
ATOM 856 C C . VAL A 1 118 ? 5.277 -3.647 -17.366 1.00 94.50 118 VAL A C 1
ATOM 858 O O . VAL A 1 118 ? 4.680 -3.817 -16.308 1.00 94.50 118 VAL A O 1
ATOM 861 N N . ILE A 1 119 ? 4.633 -3.546 -18.534 1.00 94.62 119 ILE A N 1
ATOM 862 C CA . ILE A 1 119 ? 3.172 -3.646 -18.660 1.00 94.62 119 ILE A CA 1
ATOM 863 C C . ILE A 1 119 ? 2.694 -5.001 -18.142 1.00 94.62 119 ILE A C 1
ATOM 865 O O . ILE A 1 119 ? 1.831 -5.044 -17.274 1.00 94.62 119 ILE A O 1
ATOM 869 N N . ALA A 1 120 ? 3.260 -6.102 -18.644 1.00 95.69 120 ALA A N 1
ATOM 870 C CA . ALA A 1 120 ? 2.833 -7.443 -18.261 1.00 95.69 120 ALA A CA 1
ATOM 871 C C . ALA A 1 120 ? 3.060 -7.712 -16.765 1.00 95.69 120 ALA A C 1
ATOM 873 O O . ALA A 1 120 ? 2.157 -8.197 -16.088 1.00 95.69 120 ALA A O 1
ATOM 874 N N . GLY A 1 121 ? 4.239 -7.361 -16.244 1.00 94.94 121 GLY A N 1
ATOM 875 C CA . GLY A 1 121 ? 4.600 -7.574 -14.844 1.00 94.94 121 GLY A CA 1
ATOM 876 C C . GLY A 1 121 ? 3.777 -6.723 -13.881 1.00 94.94 121 GLY A C 1
ATOM 877 O O . GLY A 1 121 ? 3.240 -7.256 -12.915 1.00 94.94 121 GLY A O 1
ATOM 878 N N . SER A 1 122 ? 3.625 -5.424 -14.157 1.00 93.06 122 SER A N 1
ATOM 879 C CA . SER A 1 122 ? 2.827 -4.537 -13.299 1.00 93.06 122 SER A CA 1
ATOM 880 C C . SER A 1 122 ? 1.340 -4.881 -13.344 1.00 93.06 122 SER A C 1
ATOM 882 O O . SER A 1 122 ? 0.723 -4.934 -12.289 1.00 93.06 122 SER A O 1
ATOM 884 N N . LEU A 1 123 ? 0.770 -5.205 -14.515 1.00 94.44 123 LEU A N 1
ATOM 885 C CA . LEU A 1 123 ? -0.620 -5.662 -14.601 1.00 94.44 123 LEU A CA 1
ATOM 886 C C . LEU A 1 123 ? -0.829 -6.976 -13.850 1.00 94.44 123 LEU A C 1
ATOM 888 O O . LEU A 1 123 ? -1.791 -7.085 -13.099 1.00 94.44 123 LEU A O 1
ATOM 892 N N . ALA A 1 124 ? 0.054 -7.963 -14.025 1.00 95.94 124 ALA A N 1
ATOM 893 C CA . ALA A 1 124 ? -0.069 -9.249 -13.343 1.00 95.94 124 ALA A CA 1
ATOM 894 C C . ALA A 1 124 ? 0.095 -9.106 -11.824 1.00 95.94 124 ALA A C 1
ATOM 896 O O . ALA A 1 124 ? -0.738 -9.602 -11.069 1.00 95.94 124 ALA A O 1
ATOM 897 N N . GLY A 1 125 ? 1.135 -8.398 -11.374 1.00 94.75 125 GLY A N 1
ATOM 898 C CA . GLY A 1 125 ? 1.391 -8.162 -9.954 1.00 94.75 125 GLY A CA 1
ATOM 899 C C . GLY A 1 125 ? 0.259 -7.384 -9.290 1.00 94.75 125 GLY A C 1
ATOM 900 O O . GLY A 1 125 ? -0.239 -7.801 -8.248 1.00 94.75 125 GLY A O 1
ATOM 901 N N . HIS A 1 126 ? -0.207 -6.311 -9.933 1.00 92.75 126 HIS A N 1
ATOM 902 C CA . HIS A 1 126 ? -1.323 -5.517 -9.436 1.00 92.75 126 HIS A CA 1
ATOM 903 C C . HIS A 1 126 ? -2.634 -6.318 -9.436 1.00 92.75 126 HIS A C 1
ATOM 905 O O . HIS A 1 126 ? -3.342 -6.319 -8.438 1.00 92.75 126 HIS A O 1
ATOM 911 N N . ALA A 1 127 ? -2.935 -7.079 -10.494 1.00 94.19 127 ALA A N 1
ATOM 912 C CA . ALA A 1 127 ? -4.127 -7.927 -10.535 1.00 94.19 127 ALA A CA 1
ATOM 913 C C . ALA A 1 127 ? -4.129 -8.979 -9.415 1.00 94.19 127 ALA A C 1
ATOM 915 O O . ALA A 1 127 ? -5.166 -9.204 -8.798 1.00 94.19 127 ALA A O 1
ATOM 916 N N . ILE A 1 128 ? -2.980 -9.598 -9.124 1.00 97.19 128 ILE A N 1
ATOM 917 C CA . ILE A 1 128 ? -2.842 -10.555 -8.019 1.00 97.19 128 ILE A CA 1
ATOM 918 C C . ILE A 1 128 ? -3.016 -9.851 -6.670 1.00 97.19 128 ILE A C 1
ATOM 920 O O . ILE A 1 128 ? -3.765 -10.342 -5.829 1.00 97.19 128 ILE A O 1
ATOM 924 N N . ALA A 1 129 ? -2.367 -8.701 -6.465 1.00 95.12 129 ALA A N 1
ATOM 925 C CA . ALA A 1 129 ? -2.482 -7.932 -5.229 1.00 95.12 129 ALA A CA 1
ATOM 926 C C . ALA A 1 129 ? -3.934 -7.506 -4.962 1.00 95.12 129 ALA A C 1
ATOM 928 O O . ALA A 1 129 ? -4.457 -7.757 -3.878 1.00 95.12 129 ALA A O 1
ATOM 929 N N . THR A 1 130 ? -4.616 -6.958 -5.971 1.00 93.31 130 THR A N 1
ATOM 930 C CA . THR A 1 130 ? -6.022 -6.546 -5.885 1.00 93.31 130 THR A CA 1
ATOM 931 C C . THR A 1 130 ? -6.947 -7.740 -5.683 1.00 93.31 130 THR A C 1
ATOM 933 O O . THR A 1 130 ? -7.864 -7.668 -4.871 1.00 93.31 130 THR A O 1
ATOM 936 N N . LEU A 1 131 ? -6.693 -8.874 -6.345 1.00 95.69 131 LEU A N 1
ATOM 937 C CA . LEU A 1 131 ? -7.465 -10.097 -6.125 1.00 95.69 131 LEU A CA 1
ATOM 938 C C . LEU A 1 131 ? -7.345 -10.581 -4.674 1.00 95.69 131 LEU A C 1
ATOM 940 O O . LEU A 1 131 ? -8.355 -10.905 -4.055 1.00 95.69 131 LEU A O 1
ATOM 944 N N . ILE A 1 132 ? -6.129 -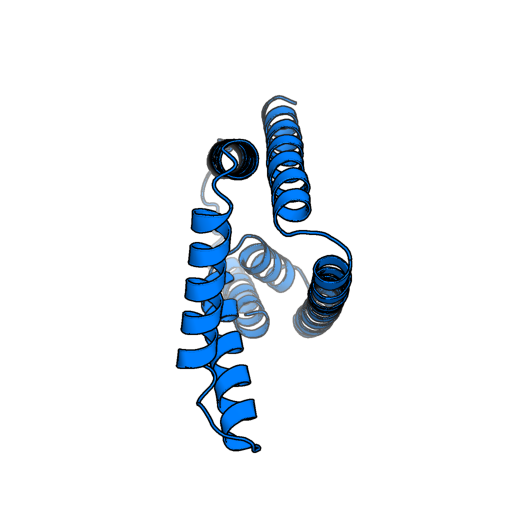10.601 -4.122 1.00 96.94 132 ILE A N 1
ATOM 945 C CA . ILE A 1 132 ? -5.894 -10.979 -2.723 1.00 96.94 132 ILE A CA 1
ATOM 946 C C . ILE A 1 132 ? -6.572 -9.983 -1.779 1.00 96.94 132 ILE A C 1
ATOM 948 O O . ILE A 1 132 ? -7.225 -10.411 -0.833 1.00 96.94 132 ILE A O 1
ATOM 952 N N . ALA A 1 133 ? -6.464 -8.679 -2.043 1.00 94.06 133 ALA A N 1
ATOM 953 C CA . ALA A 1 133 ? -7.083 -7.644 -1.221 1.00 94.06 133 ALA A CA 1
ATOM 954 C C . ALA A 1 133 ? -8.617 -7.753 -1.212 1.00 94.06 133 ALA A C 1
ATOM 956 O O . ALA A 1 133 ? -9.221 -7.721 -0.145 1.00 94.06 133 ALA A O 1
ATOM 957 N N . VAL A 1 134 ? -9.249 -7.951 -2.374 1.00 93.00 134 VAL A N 1
ATOM 958 C CA . VAL A 1 134 ? -10.712 -8.065 -2.495 1.00 93.00 134 VAL A CA 1
ATOM 959 C C . VAL A 1 134 ? -11.225 -9.366 -1.881 1.00 93.00 134 VAL A C 1
ATOM 961 O O . VAL A 1 134 ? -12.181 -9.337 -1.111 1.00 93.00 134 VAL A O 1
ATOM 964 N N . LEU A 1 135 ? -10.595 -10.510 -2.176 1.00 95.50 135 LEU A N 1
ATOM 965 C CA . LEU A 1 135 ? -11.000 -11.794 -1.592 1.00 95.50 135 LEU A CA 1
ATOM 966 C C . LEU A 1 135 ? -10.740 -11.827 -0.083 1.00 95.50 135 LEU A C 1
ATOM 968 O O . LEU A 1 135 ? -11.593 -12.273 0.678 1.00 95.50 135 LEU A O 1
ATOM 972 N N . GLY A 1 136 ? -9.581 -11.333 0.353 1.00 94.69 136 GLY A N 1
ATOM 973 C CA . GLY A 1 136 ? -9.213 -11.238 1.762 1.00 94.69 136 GLY A CA 1
ATOM 974 C C . GLY A 1 136 ? -10.138 -10.301 2.530 1.00 94.69 136 GLY A C 1
ATOM 975 O O . GLY A 1 136 ? -10.665 -10.698 3.563 1.00 94.69 136 GLY A O 1
ATOM 976 N N . GLY A 1 137 ? -10.400 -9.104 2.001 1.00 91.62 137 GLY A N 1
ATOM 977 C CA . GLY A 1 137 ? -11.338 -8.145 2.584 1.00 91.62 137 GLY A CA 1
ATOM 978 C C . GLY A 1 137 ? -12.763 -8.691 2.650 1.00 91.62 137 GLY A C 1
ATOM 979 O O . GLY A 1 137 ? -13.389 -8.629 3.703 1.00 91.62 137 GLY A O 1
ATOM 980 N N . SER A 1 138 ? -13.247 -9.319 1.571 1.00 90.56 138 SER A N 1
ATOM 981 C CA . SER A 1 138 ? -14.575 -9.944 1.539 1.00 90.56 138 SER A CA 1
ATOM 982 C C . SER A 1 138 ? -14.709 -11.074 2.559 1.00 90.56 138 SER A C 1
ATOM 984 O O . SER A 1 138 ? -15.729 -11.156 3.236 1.00 90.56 138 SER A O 1
ATOM 986 N N . LEU A 1 139 ? -13.689 -11.925 2.710 1.00 92.81 139 LEU A N 1
ATOM 987 C CA . LEU A 1 139 ? -13.698 -12.973 3.729 1.00 92.81 139 LEU A CA 1
ATOM 988 C C . LEU A 1 139 ? -13.638 -12.375 5.136 1.00 92.81 139 LEU A C 1
ATOM 990 O O . LEU A 1 139 ? -14.458 -12.731 5.977 1.00 92.81 139 LEU A O 1
ATOM 994 N N . LEU A 1 140 ? -12.720 -11.444 5.402 1.00 90.38 140 LEU A N 1
ATOM 995 C CA . LEU A 1 140 ? -12.583 -10.817 6.719 1.00 90.38 140 LEU A CA 1
ATOM 996 C C . LEU A 1 140 ? -13.866 -10.102 7.155 1.00 90.38 140 LEU A C 1
ATOM 998 O O . LEU A 1 140 ? -14.271 -10.288 8.298 1.00 90.38 140 LEU A O 1
ATOM 1002 N N . GLY A 1 141 ? -14.551 -9.398 6.248 1.00 86.44 141 GLY A N 1
ATOM 1003 C CA . GLY A 1 141 ? -15.839 -8.753 6.531 1.00 86.44 141 GLY A CA 1
ATOM 1004 C C . GLY A 1 141 ? -16.964 -9.728 6.901 1.00 86.44 141 GLY A C 1
ATOM 1005 O O . GLY A 1 141 ? -17.908 -9.351 7.582 1.00 86.44 141 GLY A O 1
ATOM 1006 N N . THR A 1 142 ? -16.863 -11.010 6.521 1.00 88.44 142 THR A N 1
ATOM 1007 C CA . THR A 1 142 ? -17.845 -12.033 6.940 1.00 88.44 142 THR A CA 1
ATOM 1008 C C . THR A 1 142 ? -17.566 -12.630 8.321 1.00 88.44 142 THR A C 1
ATOM 1010 O O . THR A 1 142 ? -18.470 -13.209 8.922 1.00 88.44 142 THR A O 1
ATOM 1013 N N . PHE A 1 143 ? -16.334 -12.513 8.831 1.00 89.19 143 PHE A N 1
ATOM 1014 C CA . PHE A 1 143 ? -15.913 -13.136 10.094 1.00 89.19 143 PHE A CA 1
ATOM 1015 C C . PHE A 1 143 ? -15.624 -12.137 11.218 1.00 89.19 143 PHE A C 1
ATOM 1017 O O . PHE A 1 143 ? -15.709 -12.507 12.390 1.00 89.19 143 PHE A O 1
ATOM 1024 N N . LEU A 1 144 ? -15.247 -10.902 10.888 1.00 88.81 144 LEU A N 1
ATOM 1025 C CA . LEU A 1 144 ? -14.875 -9.864 11.843 1.00 88.81 144 LEU A CA 1
ATOM 1026 C C . LEU A 1 144 ? -15.929 -8.758 11.856 1.00 88.81 144 LEU A C 1
ATOM 1028 O O . LEU A 1 144 ? -16.416 -8.342 10.814 1.00 88.81 144 LEU A O 1
ATOM 1032 N N . SER A 1 145 ? -16.256 -8.262 13.049 1.00 86.12 145 SER A N 1
ATOM 1033 C CA . SER A 1 145 ? -17.059 -7.044 13.199 1.00 86.12 145 SER A CA 1
ATOM 1034 C C . SER A 1 145 ? -16.262 -5.829 12.717 1.00 86.12 145 SER A C 1
ATOM 1036 O O . SER A 1 145 ? -15.051 -5.771 12.946 1.00 86.12 145 SER A O 1
ATOM 1038 N N . GLU A 1 146 ? -16.942 -4.836 12.139 1.00 85.19 146 GLU A N 1
ATOM 1039 C CA . GLU A 1 146 ? -16.339 -3.577 11.673 1.00 85.19 146 GLU A CA 1
ATOM 1040 C C . GLU A 1 146 ? -15.475 -2.897 12.736 1.00 85.19 146 GLU A C 1
ATOM 1042 O O . GLU A 1 146 ? -14.394 -2.391 12.454 1.00 85.19 146 GLU A O 1
ATOM 1047 N N . LYS A 1 147 ? -15.866 -3.001 14.008 1.00 86.56 147 LYS A N 1
ATOM 1048 C CA . LYS A 1 147 ? -15.078 -2.481 15.128 1.00 86.56 147 LYS A CA 1
ATOM 1049 C C . LYS A 1 147 ? -13.708 -3.150 15.249 1.00 86.56 147 LYS A C 1
ATOM 1051 O O . LYS A 1 147 ? -12.708 -2.490 15.515 1.00 86.56 147 LYS A O 1
ATOM 1056 N N . ILE A 1 148 ? -13.647 -4.468 15.045 1.00 90.19 148 ILE A N 1
ATOM 1057 C CA . ILE A 1 148 ? -12.386 -5.224 15.051 1.00 90.19 148 ILE A CA 1
ATOM 1058 C C . ILE A 1 148 ? -11.545 -4.825 13.837 1.00 90.19 148 ILE A C 1
ATOM 1060 O O . ILE A 1 148 ? -10.339 -4.631 13.978 1.00 90.19 148 ILE A O 1
ATOM 1064 N N . ILE A 1 149 ? -12.174 -4.668 12.670 1.00 90.44 149 ILE A N 1
ATOM 1065 C CA . ILE A 1 149 ? -11.500 -4.220 11.446 1.00 90.44 149 ILE A CA 1
ATOM 1066 C C . ILE A 1 149 ? -10.901 -2.823 11.655 1.00 90.44 149 ILE A C 1
ATOM 1068 O O . ILE A 1 149 ? -9.723 -2.632 11.363 1.00 90.44 149 ILE A O 1
ATOM 1072 N N . ALA A 1 150 ? -11.646 -1.892 12.252 1.00 89.94 150 ALA A N 1
ATOM 1073 C CA . ALA A 1 150 ? -11.174 -0.554 12.594 1.00 89.94 150 ALA A CA 1
ATOM 1074 C C . ALA A 1 150 ? -10.009 -0.591 13.598 1.00 89.94 150 ALA A C 1
ATOM 1076 O O . ALA A 1 150 ? -8.983 0.050 13.374 1.00 89.94 150 ALA A O 1
ATOM 1077 N N . TYR A 1 151 ? -10.094 -1.403 14.660 1.00 93.06 151 TYR A N 1
ATOM 1078 C CA . TYR A 1 151 ? -8.978 -1.566 15.598 1.00 93.06 151 TYR A CA 1
ATOM 1079 C C . TYR A 1 151 ? -7.716 -2.112 14.926 1.00 93.06 151 TYR A C 1
ATOM 1081 O O . TYR A 1 151 ? -6.617 -1.614 15.182 1.00 93.06 151 TYR A O 1
ATOM 1089 N N . ILE A 1 152 ? -7.859 -3.123 14.067 1.00 94.19 152 ILE A N 1
ATOM 1090 C CA . ILE A 1 152 ? -6.738 -3.708 13.327 1.00 94.19 152 ILE A CA 1
ATOM 1091 C C . ILE A 1 152 ? -6.161 -2.677 12.352 1.00 94.19 152 ILE A C 1
ATOM 1093 O O . ILE A 1 152 ? -4.954 -2.448 12.363 1.00 94.19 152 ILE A O 1
ATOM 1097 N N . GLY A 1 153 ? -7.005 -2.026 11.551 1.00 93.62 153 GLY A N 1
ATOM 1098 C CA . GLY A 1 153 ? -6.608 -1.026 10.560 1.00 93.62 153 GLY A CA 1
ATOM 1099 C C . GLY A 1 153 ? -5.909 0.176 11.189 1.00 93.62 153 GLY A C 1
ATOM 1100 O O . GLY A 1 153 ? -4.802 0.525 10.785 1.00 93.62 153 GLY A O 1
ATOM 1101 N N . GLY A 1 154 ? -6.491 0.752 12.242 1.00 95.38 154 GLY A N 1
ATOM 1102 C CA . GLY A 1 154 ? -5.889 1.865 12.973 1.00 95.38 154 GLY A CA 1
ATOM 1103 C C . GLY A 1 154 ? -4.553 1.489 13.625 1.00 95.38 154 GLY A C 1
ATOM 1104 O O . GLY A 1 154 ? -3.581 2.239 13.534 1.00 95.38 154 GLY A O 1
ATOM 1105 N N . SER A 1 155 ? -4.456 0.281 14.195 1.00 96.88 155 SER A N 1
ATOM 1106 C CA . SER A 1 155 ? -3.191 -0.240 14.738 1.00 96.88 155 SER A CA 1
ATOM 1107 C C . SER A 1 155 ? -2.129 -0.436 13.651 1.00 96.88 155 SER A C 1
ATOM 1109 O O . SER A 1 155 ? -0.962 -0.111 13.869 1.00 96.88 155 SER A O 1
ATOM 1111 N N . LEU A 1 156 ? -2.520 -0.939 12.475 1.00 96.94 156 LEU A N 1
ATOM 1112 C CA . LEU A 1 156 ? -1.631 -1.104 11.321 1.00 96.94 156 LEU A CA 1
ATOM 1113 C C . LEU A 1 156 ? -1.133 0.243 10.793 1.00 96.94 156 LEU A C 1
ATOM 1115 O O . LEU A 1 156 ? 0.058 0.371 10.520 1.00 96.94 156 LEU A O 1
ATOM 1119 N N . PHE A 1 157 ? -1.994 1.261 10.710 1.00 97.00 157 PHE A N 1
ATOM 1120 C CA . PHE A 1 157 ? -1.568 2.610 10.331 1.00 97.00 157 PHE A CA 1
ATOM 1121 C C . PHE A 1 157 ? -0.523 3.176 11.296 1.00 97.00 157 PHE A C 1
ATOM 1123 O O . PHE A 1 157 ? 0.489 3.705 10.841 1.00 97.00 157 PHE A O 1
ATOM 1130 N N . LEU A 1 158 ? -0.694 3.002 12.612 1.00 97.50 158 LEU A N 1
ATOM 1131 C CA . LEU A 1 158 ? 0.316 3.430 13.587 1.00 97.50 158 LEU A CA 1
ATOM 1132 C C . LEU A 1 158 ? 1.615 2.622 13.497 1.00 97.50 158 LEU A C 1
ATOM 1134 O O . LEU A 1 158 ? 2.698 3.188 13.645 1.00 97.50 158 LEU A O 1
ATOM 1138 N N . ALA A 1 159 ? 1.526 1.317 13.235 1.00 97.62 159 ALA A N 1
ATOM 1139 C CA . ALA A 1 159 ? 2.702 0.480 13.027 1.00 97.62 159 ALA A CA 1
ATOM 1140 C C . ALA A 1 159 ? 3.497 0.937 11.793 1.00 97.62 159 ALA A C 1
ATOM 1142 O O . ALA A 1 159 ? 4.712 1.109 11.882 1.00 97.62 159 ALA A O 1
ATOM 1143 N N . PHE A 1 160 ? 2.822 1.201 10.670 1.00 96.50 160 PHE A N 1
ATOM 1144 C CA . PHE A 1 160 ? 3.468 1.739 9.473 1.00 96.50 160 PHE A CA 1
ATOM 1145 C C . PHE A 1 160 ? 4.007 3.152 9.691 1.00 96.50 160 PHE A C 1
ATOM 1147 O O . PHE A 1 160 ? 5.126 3.417 9.275 1.00 96.50 160 PHE A O 1
ATOM 1154 N N . ALA A 1 161 ? 3.296 4.022 10.415 1.00 96.25 161 ALA A N 1
ATOM 1155 C CA . ALA A 1 161 ? 3.819 5.336 10.787 1.00 96.25 161 ALA A CA 1
ATOM 1156 C C . ALA A 1 161 ? 5.135 5.225 11.568 1.00 96.25 161 ALA A C 1
ATOM 1158 O O . ALA A 1 161 ? 6.090 5.940 11.276 1.00 96.25 161 ALA A O 1
ATOM 1159 N N . ALA A 1 162 ? 5.197 4.320 12.549 1.00 96.44 162 ALA A N 1
ATOM 1160 C CA . ALA A 1 162 ? 6.405 4.087 13.330 1.00 96.44 162 ALA A CA 1
ATOM 1161 C C . ALA A 1 162 ? 7.554 3.570 12.453 1.00 96.44 162 ALA A C 1
ATOM 1163 O O . ALA A 1 162 ? 8.677 4.047 12.595 1.00 96.44 162 ALA A O 1
ATOM 1164 N N . ILE A 1 163 ? 7.273 2.646 11.527 1.00 95.88 163 ILE A N 1
ATOM 1165 C CA . ILE A 1 163 ? 8.261 2.149 10.557 1.00 95.88 163 ILE A CA 1
ATOM 1166 C C . ILE A 1 163 ? 8.775 3.300 9.682 1.00 95.88 163 ILE A C 1
ATOM 1168 O O . ILE A 1 163 ? 9.982 3.506 9.624 1.00 95.88 163 ILE A O 1
ATOM 1172 N N . THR A 1 164 ? 7.886 4.107 9.097 1.00 92.44 164 THR A N 1
ATOM 1173 C CA . THR A 1 164 ? 8.262 5.259 8.263 1.00 92.44 164 THR A CA 1
ATOM 1174 C C . THR A 1 164 ? 9.087 6.288 9.043 1.00 92.44 164 THR A C 1
ATOM 1176 O O . THR A 1 164 ? 10.073 6.803 8.532 1.00 92.44 164 THR A O 1
ATOM 1179 N N . ILE A 1 165 ? 8.755 6.567 10.308 1.00 93.81 165 ILE A N 1
ATOM 1180 C CA . ILE A 1 165 ? 9.554 7.473 11.153 1.00 93.81 165 ILE A CA 1
ATOM 1181 C C . ILE A 1 165 ? 10.955 6.905 11.410 1.00 93.81 165 ILE A C 1
ATOM 1183 O O . ILE A 1 165 ? 11.929 7.654 11.383 1.00 93.81 165 ILE A O 1
ATOM 1187 N N . VAL A 1 166 ? 11.074 5.598 11.660 1.00 94.38 166 VAL A N 1
ATOM 1188 C CA . VAL A 1 166 ? 12.379 4.945 11.845 1.00 94.38 166 VAL A CA 1
ATOM 1189 C C . VAL A 1 166 ? 13.212 5.016 10.565 1.00 94.38 166 VAL A C 1
ATOM 1191 O O . VAL A 1 166 ? 14.403 5.308 10.657 1.00 94.38 166 VAL A O 1
ATOM 1194 N N . GLU A 1 167 ? 12.596 4.812 9.398 1.00 89.69 167 GLU A N 1
ATOM 1195 C CA . GLU A 1 167 ? 13.240 4.948 8.082 1.00 89.69 167 GLU A CA 1
ATOM 1196 C C . GLU A 1 167 ? 13.704 6.383 7.796 1.00 89.69 167 GLU A C 1
ATOM 1198 O O . GLU A 1 167 ? 14.762 6.568 7.212 1.00 89.69 167 GLU A O 1
ATOM 1203 N N . ILE A 1 168 ? 12.975 7.409 8.248 1.00 87.25 168 ILE A N 1
ATOM 1204 C CA . ILE A 1 168 ? 13.402 8.815 8.103 1.00 87.25 168 ILE A CA 1
ATOM 1205 C C . ILE A 1 168 ? 14.624 9.136 8.985 1.00 87.25 168 ILE A C 1
ATOM 1207 O O . ILE A 1 168 ? 15.425 10.008 8.647 1.00 87.25 168 ILE A O 1
ATOM 1211 N N . VAL A 1 169 ? 14.742 8.493 10.152 1.00 87.44 169 VAL A N 1
ATOM 1212 C CA . VAL A 1 169 ? 15.784 8.793 11.153 1.00 87.44 169 VAL A CA 1
ATOM 1213 C C . VAL A 1 169 ? 17.069 7.979 10.942 1.00 87.44 169 VAL A C 1
ATOM 1215 O O . VAL A 1 169 ? 18.123 8.397 11.430 1.00 87.44 169 VAL A O 1
ATOM 1218 N N . THR A 1 170 ? 16.992 6.834 10.256 1.00 84.06 170 THR A N 1
ATOM 1219 C CA . THR A 1 170 ? 18.099 5.872 10.082 1.00 84.06 170 THR A CA 1
ATOM 1220 C C . THR A 1 170 ? 18.701 5.953 8.690 1.00 84.06 170 THR A C 1
ATOM 1222 O O . THR A 1 170 ? 19.949 6.010 8.605 1.00 84.06 170 THR A O 1
#

InterPro domains:
  IPR001727 GDT1-like [PF01169] (88-161)
  IPR001727 GDT1-like [PTHR12608] (1-165)

Sequence (170 aa):
MTIISVVLGRAFHYVDGIIPFSFGGTDFPVDDIAAACLLVYYGVTTLLDAASGDDEKINEEQEEAELAVSKFSGNGAGVMSAAGTIASTFVLVFVAEWGDKSFFSTIALAAASSPLGVIAGSLAGHAIATLIAVLGGSLLGTFLSEKIIAYIGGSLFLAFAAITIVEIVT

Organism: Zea mays (NCBI:txid4577)